Protein AF-A0A7Y6UC23-F1 (afdb_monomer_lite)

Secondary structure (DSSP, 8-state):
--HHHHHHHHHHHHTTTTPPB-TT-EETTTEE-HHHHHHHHHHHTTS----S--HHHHHHHSPP--GGG--TT-EEEEESSSS-SSEEEEEEEEETTEEE-

Radius of gyration: 12.75 Å; chains: 1; bounding box: 28×30×30 Å

Sequence (101 aa):
LNDEKFATLITEAEKYLGYPYVWGGSNPDTSFDCSGFVSYVLTNSGLVNTGRLGAQGLYNISTPVSKANAQPGDLIFFVGTYDTPGVSHVGIYVGDGVMIH

pLDDT: mean 95.27, std 5.58, range [57.56, 98.62]

Organism: Phocaeicola vulgatus (NCBI:txid821)

Foldseek 3Di:
DPPLLLVLLVVLLVVLPPPDADVVDQDPVRRDHQQSSNQNSCVVSVNDNPDRDDLVSVVVPDDDDDPVGDDFQDKDWDPDPDPDPDTDHIFTDHDPPDTRD

InterPro domains:
  IPR000064 Endopeptidase, NLPC/P60 domain [PF00877] (18-101)
  IPR000064 Endopeptidase, NLPC/P60 domain [PS51935] (3-101)
  IPR038765 Papain-like cysteine peptidase superfamily [SSF54001] (3-101)
  IPR051202 Peptidase C40 [PTHR47053] (5-101)

Structure (mmCIF, N/CA/C/O backbone):
data_AF-A0A7Y6UC23-F1
#
_entry.id   AF-A0A7Y6UC23-F1
#
loop_
_atom_site.group_PDB
_atom_site.id
_atom_site.type_symbol
_atom_site.label_atom_id
_atom_site.label_alt_id
_atom_site.label_comp_id
_atom_site.label_asym_id
_atom_site.label_entity_id
_atom_site.label_seq_id
_atom_site.pdbx_PDB_ins_code
_atom_site.Cartn_x
_atom_site.Cartn_y
_atom_site.Cartn_z
_atom_site.occupancy
_atom_site.B_iso_or_equiv
_atom_site.auth_seq_id
_atom_site.auth_comp_id
_atom_site.auth_asym_id
_atom_site.auth_atom_id
_atom_site.pdbx_PDB_model_num
ATOM 1 N N . LEU A 1 1 ? -12.549 5.378 10.459 1.00 57.56 1 LEU A N 1
ATOM 2 C CA . LEU A 1 1 ? -12.194 6.547 9.611 1.00 57.56 1 LEU A CA 1
ATOM 3 C C . LEU A 1 1 ? -13.478 7.309 9.287 1.00 57.56 1 LEU A C 1
ATOM 5 O O . LEU A 1 1 ? -14.485 6.645 9.106 1.00 57.56 1 LEU A O 1
ATOM 9 N N . ASN A 1 2 ? -13.497 8.650 9.255 1.00 66.25 2 ASN A N 1
ATOM 10 C CA . ASN A 1 2 ? -14.651 9.344 8.655 1.00 66.25 2 ASN A CA 1
ATOM 11 C C . ASN A 1 2 ? -14.703 8.984 7.165 1.00 66.25 2 ASN A C 1
ATOM 13 O O . ASN A 1 2 ? -13.637 8.897 6.547 1.00 66.25 2 ASN A O 1
ATOM 17 N N . ASP A 1 3 ? -15.906 8.825 6.610 1.00 78.06 3 ASP A N 1
ATOM 18 C CA . ASP A 1 3 ? -16.136 8.415 5.214 1.00 78.06 3 ASP A CA 1
ATOM 19 C C . ASP A 1 3 ? -15.306 9.228 4.209 1.00 78.06 3 ASP A C 1
ATOM 21 O O . ASP A 1 3 ? -14.794 8.683 3.238 1.00 78.06 3 ASP A O 1
ATOM 25 N N . GLU A 1 4 ? -15.073 10.512 4.486 1.00 88.31 4 GLU A N 1
ATOM 26 C CA . GLU A 1 4 ? -14.283 11.409 3.639 1.00 88.31 4 GLU A CA 1
ATOM 27 C C . GLU A 1 4 ? -12.811 10.988 3.494 1.00 88.31 4 GLU A C 1
ATOM 29 O O . GLU A 1 4 ? -12.271 11.015 2.393 1.00 88.31 4 GLU A O 1
ATOM 34 N N . LYS A 1 5 ? -12.156 10.543 4.578 1.00 91.19 5 LYS A N 1
ATOM 35 C CA . LYS A 1 5 ? -10.750 10.103 4.512 1.00 91.19 5 LYS A CA 1
ATOM 36 C C . LYS A 1 5 ? -10.614 8.822 3.701 1.00 91.19 5 LYS A C 1
ATOM 38 O O . LYS A 1 5 ? -9.680 8.671 2.925 1.00 91.19 5 LYS A O 1
ATOM 43 N N . PHE A 1 6 ? -11.542 7.889 3.892 1.00 93.00 6 PHE A N 1
ATOM 44 C CA . PHE A 1 6 ? -11.549 6.671 3.093 1.00 93.00 6 PHE A CA 1
ATOM 45 C C . PHE A 1 6 ? -11.856 6.985 1.622 1.00 93.00 6 PHE A C 1
ATOM 47 O O . PHE A 1 6 ? -11.187 6.450 0.743 1.00 93.00 6 PHE A O 1
ATOM 54 N N . ALA A 1 7 ? -12.779 7.913 1.352 1.00 94.19 7 ALA A N 1
ATOM 55 C CA . ALA A 1 7 ? -13.105 8.352 -0.000 1.00 94.19 7 ALA A CA 1
ATOM 56 C C . ALA A 1 7 ? -11.896 8.954 -0.737 1.00 94.19 7 ALA A C 1
ATOM 58 O O . ALA A 1 7 ? -11.665 8.611 -1.896 1.00 94.19 7 ALA A O 1
ATOM 59 N N . THR A 1 8 ? -11.089 9.807 -0.092 1.00 95.88 8 THR A N 1
ATOM 60 C CA . THR A 1 8 ? -9.878 10.351 -0.735 1.00 95.88 8 THR A CA 1
ATOM 61 C C . THR A 1 8 ? -8.817 9.278 -0.963 1.00 95.88 8 THR A C 1
ATOM 63 O O . THR A 1 8 ? -8.184 9.269 -2.018 1.00 95.88 8 THR A O 1
ATOM 66 N N . LEU A 1 9 ? -8.656 8.345 -0.019 1.00 96.81 9 LEU A N 1
ATOM 67 C CA . LEU A 1 9 ? -7.738 7.215 -0.154 1.00 96.81 9 LEU A CA 1
ATOM 68 C C . LEU A 1 9 ? -8.114 6.319 -1.339 1.00 96.81 9 LEU A C 1
ATOM 70 O O . LEU A 1 9 ? -7.262 6.034 -2.176 1.00 96.81 9 LEU A O 1
ATOM 74 N N . ILE A 1 10 ? -9.378 5.890 -1.423 1.00 96.69 10 ILE A N 1
ATOM 75 C CA . ILE A 1 10 ? -9.824 4.970 -2.474 1.00 96.69 10 ILE A CA 1
ATOM 76 C C . ILE A 1 10 ? -9.842 5.651 -3.845 1.00 96.69 10 ILE A C 1
ATOM 78 O O . ILE A 1 10 ? -9.368 5.064 -4.810 1.00 96.69 10 ILE A O 1
ATOM 82 N N . THR A 1 11 ? -10.257 6.922 -3.916 1.00 97.25 11 THR A N 1
ATOM 83 C CA . THR A 1 11 ? -10.218 7.710 -5.161 1.00 97.25 11 THR A CA 1
ATOM 84 C C . THR A 1 11 ? -8.796 7.824 -5.706 1.00 97.25 11 THR A C 1
ATOM 86 O O . THR A 1 11 ? -8.591 7.802 -6.918 1.00 97.25 11 THR A O 1
ATOM 89 N N . GLU A 1 12 ? -7.797 7.963 -4.831 1.00 97.88 12 GLU A N 1
ATOM 90 C CA . GLU A 1 12 ? -6.395 7.967 -5.248 1.00 97.88 12 GLU A CA 1
ATOM 91 C C . GLU A 1 12 ? -5.937 6.572 -5.689 1.00 97.88 12 GLU A C 1
ATOM 93 O O . GLU A 1 12 ? -5.312 6.434 -6.737 1.00 97.88 12 GLU A O 1
ATOM 98 N N . ALA A 1 13 ? -6.282 5.536 -4.922 1.00 97.88 13 ALA A N 1
ATOM 99 C CA . ALA A 1 13 ? -5.901 4.152 -5.190 1.00 97.88 13 ALA A C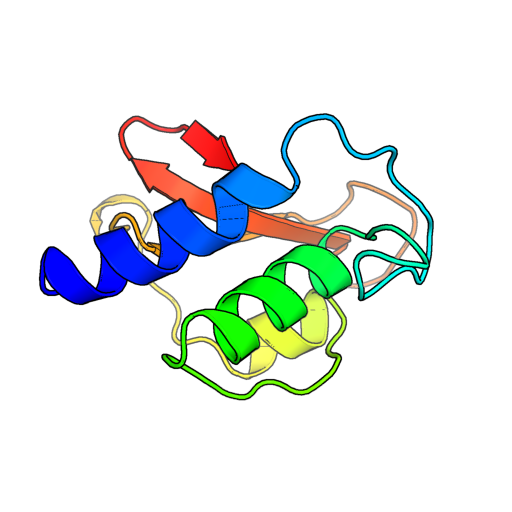A 1
ATOM 100 C C . ALA A 1 13 ? -6.428 3.639 -6.543 1.00 97.88 13 ALA A C 1
ATOM 102 O O . ALA A 1 13 ? -5.699 2.996 -7.300 1.00 97.88 13 ALA A O 1
ATOM 103 N N . GLU A 1 14 ? -7.682 3.955 -6.871 1.00 97.94 14 GLU A N 1
ATOM 104 C CA . GLU A 1 14 ? -8.367 3.474 -8.074 1.00 97.94 14 GLU A CA 1
ATOM 105 C C . GLU A 1 14 ? -7.754 3.994 -9.381 1.00 97.94 14 GLU A C 1
ATOM 107 O O . GLU A 1 14 ? -7.875 3.334 -10.415 1.00 97.94 14 GLU A O 1
ATOM 112 N N . LYS A 1 15 ? -7.023 5.119 -9.350 1.00 98.38 15 LYS A N 1
ATOM 113 C CA . LYS A 1 15 ? -6.327 5.678 -10.528 1.00 98.38 15 LYS A CA 1
ATOM 114 C C . LYS A 1 15 ? -5.306 4.721 -11.137 1.00 98.38 15 LYS A C 1
ATOM 116 O O . LYS A 1 15 ? -4.964 4.864 -12.308 1.00 98.38 15 LYS A O 1
ATOM 121 N N . TYR A 1 16 ? -4.807 3.779 -10.341 1.00 98.12 16 TYR A N 1
ATOM 122 C CA . TYR A 1 16 ? -3.726 2.872 -10.722 1.00 98.12 16 TYR A CA 1
ATOM 123 C C . TYR A 1 16 ? -4.211 1.438 -10.938 1.00 98.12 16 TYR A C 1
ATOM 125 O O . TYR A 1 16 ? -3.402 0.539 -11.169 1.00 98.12 16 TYR A O 1
ATOM 133 N N . LEU A 1 17 ? -5.526 1.199 -10.900 1.00 97.69 17 LEU A N 1
ATOM 134 C CA . LEU A 1 17 ? -6.077 -0.111 -11.227 1.00 97.69 17 LEU A CA 1
ATOM 135 C C . LEU A 1 17 ? -5.691 -0.522 -12.652 1.00 97.69 17 LEU A C 1
ATOM 137 O O . LEU A 1 17 ? -5.842 0.234 -13.611 1.00 97.69 17 LEU A O 1
ATOM 141 N N . GLY A 1 18 ? -5.191 -1.750 -12.781 1.00 97.25 18 GLY A N 1
ATOM 142 C CA . GLY A 1 18 ? -4.717 -2.307 -14.048 1.00 97.25 18 GLY A CA 1
ATOM 143 C C . GLY A 1 18 ?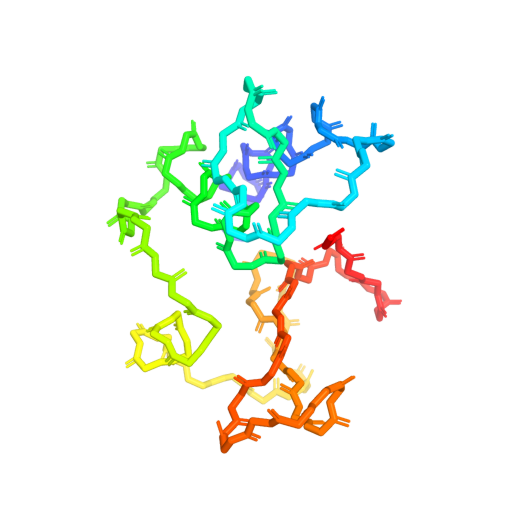 -3.263 -1.975 -14.394 1.00 97.25 18 GLY A C 1
ATOM 144 O O . GLY A 1 18 ? -2.764 -2.485 -15.398 1.00 97.25 18 GLY A O 1
ATOM 145 N N . TYR A 1 19 ? -2.558 -1.180 -13.582 1.00 98.06 19 TYR A N 1
ATOM 146 C CA . TYR A 1 19 ? -1.121 -0.980 -13.761 1.00 98.06 19 TYR A CA 1
ATOM 147 C C . TYR A 1 19 ? -0.361 -2.298 -13.520 1.00 98.06 19 TYR A C 1
ATOM 149 O O . TYR A 1 19 ? -0.704 -3.053 -12.607 1.00 98.06 19 TYR A O 1
ATOM 157 N N . PRO A 1 20 ? 0.674 -2.609 -14.322 1.00 97.88 20 PRO A N 1
ATOM 158 C CA . PRO A 1 20 ? 1.444 -3.833 -14.146 1.00 97.88 20 PRO A CA 1
ATOM 159 C C . PRO A 1 20 ? 2.311 -3.751 -12.891 1.00 97.88 20 PRO A C 1
ATOM 161 O O . PRO A 1 20 ? 2.930 -2.723 -12.624 1.00 97.88 20 PRO A O 1
ATOM 164 N N . TYR A 1 21 ? 2.436 -4.854 -12.158 1.00 97.69 21 TYR A N 1
ATOM 165 C CA . TYR A 1 21 ? 3.362 -4.923 -11.031 1.00 97.69 21 TYR A CA 1
ATOM 166 C C . TYR A 1 21 ? 4.814 -4.760 -11.507 1.00 97.69 21 TYR A C 1
ATOM 168 O O . TYR A 1 21 ? 5.272 -5.496 -12.385 1.00 97.69 21 TYR A O 1
ATOM 176 N N . VAL A 1 22 ? 5.558 -3.838 -10.892 1.00 98.31 22 VAL A N 1
ATOM 177 C CA . VAL A 1 22 ? 6.987 -3.620 -11.151 1.00 98.31 22 VAL A CA 1
ATOM 178 C C . VAL A 1 22 ? 7.732 -3.607 -9.827 1.00 98.31 22 VAL A C 1
ATOM 180 O O . VAL A 1 22 ? 7.517 -2.745 -8.982 1.00 98.31 22 VAL A O 1
ATOM 183 N N . TRP A 1 23 ? 8.648 -4.559 -9.651 1.00 97.00 23 TRP A N 1
ATOM 184 C CA . TRP A 1 23 ? 9.451 -4.660 -8.435 1.00 97.00 23 TRP A CA 1
ATOM 185 C C . TRP A 1 23 ? 10.266 -3.383 -8.188 1.00 97.00 23 TRP A C 1
ATOM 187 O O . TRP A 1 23 ? 11.049 -2.970 -9.042 1.00 97.00 23 TRP A O 1
ATOM 197 N N . GLY A 1 24 ? 10.106 -2.773 -7.010 1.00 95.88 24 GLY A N 1
ATOM 198 C CA . GLY A 1 24 ? 10.745 -1.503 -6.662 1.00 95.88 24 GLY A CA 1
ATOM 199 C C . GLY A 1 24 ? 10.067 -0.261 -7.250 1.00 95.88 24 GLY A C 1
ATOM 200 O O . GLY A 1 24 ? 10.500 0.846 -6.934 1.00 95.88 24 GLY A O 1
ATOM 201 N N . GLY A 1 25 ? 9.022 -0.422 -8.070 1.00 97.81 25 GLY A N 1
ATOM 202 C CA . GLY A 1 25 ? 8.209 0.680 -8.575 1.00 97.81 25 GLY A CA 1
ATOM 203 C C . GLY A 1 25 ? 7.458 1.369 -7.437 1.00 97.81 25 GLY A C 1
ATOM 204 O O . GLY A 1 25 ? 6.971 0.719 -6.508 1.00 97.81 25 GLY A O 1
ATOM 205 N N . SER A 1 26 ? 7.369 2.694 -7.476 1.00 97.38 26 SER A N 1
ATOM 206 C CA . SER A 1 26 ? 6.751 3.463 -6.388 1.00 97.38 26 SER A CA 1
ATOM 207 C C . SER A 1 26 ? 6.083 4.760 -6.844 1.00 97.38 26 SER A C 1
ATOM 209 O O . SER A 1 26 ? 5.903 5.670 -6.036 1.00 97.38 26 SER A O 1
ATOM 211 N N . ASN A 1 27 ? 5.796 4.894 -8.138 1.00 97.38 27 ASN A N 1
ATOM 212 C CA . ASN A 1 27 ? 5.115 6.046 -8.731 1.00 97.38 27 ASN A CA 1
ATOM 213 C C . ASN A 1 27 ? 4.578 5.679 -10.132 1.00 97.38 27 ASN A C 1
ATOM 215 O O . ASN A 1 27 ? 5.069 4.714 -10.721 1.00 97.38 27 ASN A O 1
ATOM 219 N N . PRO A 1 28 ? 3.640 6.459 -10.704 1.00 97.81 28 PRO A N 1
ATOM 220 C CA . PRO A 1 28 ? 2.999 6.135 -11.978 1.00 97.81 28 PRO A CA 1
ATOM 221 C C . PRO A 1 28 ? 3.958 5.938 -13.159 1.00 97.81 28 PRO A C 1
ATOM 223 O O . PRO A 1 28 ? 3.663 5.121 -14.026 1.00 97.81 28 PRO A O 1
ATOM 226 N N . ASP A 1 29 ? 5.105 6.625 -13.184 1.00 97.94 29 ASP A N 1
ATOM 227 C CA . ASP A 1 29 ? 6.083 6.510 -14.277 1.00 97.94 29 ASP A CA 1
ATOM 228 C C . ASP A 1 29 ? 6.853 5.181 -14.223 1.00 97.94 29 ASP A C 1
ATOM 230 O O . ASP A 1 29 ? 7.249 4.631 -15.249 1.00 97.94 29 ASP A O 1
ATOM 234 N N . THR A 1 30 ? 7.056 4.646 -13.017 1.00 97.94 30 THR A N 1
ATOM 235 C CA . THR A 1 30 ? 7.738 3.360 -12.777 1.00 97.94 30 THR A CA 1
ATOM 236 C C . THR A 1 30 ? 6.781 2.188 -12.573 1.00 97.94 30 THR A C 1
ATOM 238 O O . THR A 1 30 ? 7.226 1.054 -12.403 1.00 97.94 30 THR A O 1
ATOM 241 N N . SER A 1 31 ? 5.474 2.457 -12.563 1.00 98.19 31 SER A N 1
ATOM 242 C CA . SER A 1 31 ? 4.467 1.597 -11.945 1.00 98.19 31 SER A CA 1
ATOM 243 C C . SER A 1 31 ? 4.787 1.297 -10.469 1.00 98.19 31 SER A C 1
ATOM 245 O O . SER A 1 31 ? 5.506 2.053 -9.806 1.00 98.19 31 SER A O 1
ATOM 247 N N . PHE A 1 32 ? 4.227 0.222 -9.919 1.00 98.62 32 PHE A N 1
ATOM 248 C CA . PHE A 1 32 ? 4.243 -0.028 -8.484 1.00 98.62 32 PHE A CA 1
ATOM 249 C C . PHE A 1 32 ? 4.627 -1.464 -8.114 1.00 98.62 32 PHE A C 1
ATOM 251 O O . PHE A 1 32 ? 4.194 -2.423 -8.755 1.00 98.62 32 PHE A O 1
ATOM 258 N N . ASP A 1 33 ? 5.392 -1.599 -7.029 1.00 98.25 33 ASP A N 1
ATOM 259 C CA . ASP A 1 33 ? 5.333 -2.771 -6.156 1.00 98.25 33 ASP A CA 1
ATOM 260 C C . ASP A 1 33 ? 4.248 -2.574 -5.083 1.00 98.25 33 ASP A C 1
ATOM 262 O O . ASP A 1 33 ? 3.705 -1.479 -4.933 1.00 98.25 33 ASP A O 1
ATOM 266 N N . CYS A 1 34 ? 3.934 -3.616 -4.310 1.00 97.56 34 CYS A N 1
ATOM 267 C CA . CYS A 1 34 ? 2.841 -3.569 -3.331 1.00 97.56 34 CYS A CA 1
ATOM 268 C C . CYS A 1 34 ? 3.000 -2.431 -2.313 1.00 97.56 34 CYS A C 1
ATOM 270 O O . CYS A 1 34 ? 2.095 -1.636 -2.071 1.00 97.56 34 CYS A O 1
ATOM 272 N N . SER A 1 35 ? 4.191 -2.308 -1.740 1.00 98.00 35 SER A N 1
ATOM 273 C CA . SER A 1 35 ? 4.499 -1.286 -0.746 1.00 98.00 35 SER A CA 1
ATOM 274 C C . SER A 1 35 ? 4.674 0.107 -1.354 1.00 98.00 35 SER A C 1
ATOM 276 O O . SER A 1 35 ? 4.312 1.095 -0.722 1.00 98.00 35 SER A O 1
ATOM 278 N N . GLY A 1 36 ? 5.173 0.194 -2.588 1.00 98.25 36 GLY A N 1
ATOM 279 C CA . GLY A 1 36 ? 5.287 1.422 -3.362 1.00 98.25 36 GLY A CA 1
ATOM 280 C C . GLY A 1 36 ? 3.919 1.996 -3.707 1.00 98.25 36 GLY A C 1
ATOM 281 O O . GLY A 1 36 ? 3.716 3.193 -3.527 1.00 98.25 36 GLY A O 1
ATOM 282 N N . PHE A 1 37 ? 2.972 1.146 -4.114 1.00 98.56 37 PHE A N 1
ATOM 283 C CA . PHE A 1 37 ? 1.572 1.515 -4.324 1.00 98.56 37 PHE A CA 1
ATOM 284 C C . PHE A 1 37 ? 0.961 2.098 -3.048 1.00 98.56 37 PHE A C 1
ATOM 286 O O . PHE A 1 37 ? 0.524 3.247 -3.043 1.00 98.56 37 PHE A O 1
ATOM 293 N N . VAL A 1 38 ? 1.005 1.352 -1.939 1.00 98.31 38 VAL A N 1
ATOM 294 C CA . VAL A 1 38 ? 0.406 1.788 -0.667 1.00 98.31 38 VAL A CA 1
ATOM 295 C C . VAL A 1 38 ? 1.032 3.091 -0.163 1.00 98.31 38 VAL A C 1
ATOM 297 O O . VAL A 1 38 ? 0.309 4.021 0.191 1.00 98.31 38 VAL A O 1
ATOM 300 N N . SER A 1 39 ? 2.364 3.201 -0.172 1.00 97.88 39 SER A N 1
ATOM 301 C CA . SER A 1 39 ? 3.068 4.427 0.222 1.00 97.88 39 SER A CA 1
ATOM 302 C C . SER A 1 39 ? 2.687 5.633 -0.642 1.00 97.88 39 SER A C 1
ATOM 304 O O . SER A 1 39 ? 2.470 6.731 -0.118 1.00 97.88 39 SER A O 1
ATOM 306 N N . TYR A 1 40 ? 2.596 5.439 -1.960 1.00 98.19 40 TYR A N 1
ATOM 307 C CA . TYR A 1 40 ? 2.238 6.497 -2.897 1.00 98.19 40 TYR A CA 1
ATOM 308 C C . TYR A 1 40 ? 0.794 6.963 -2.684 1.00 98.19 40 TYR A C 1
ATOM 310 O O . TYR A 1 40 ? 0.548 8.162 -2.573 1.00 98.19 40 TYR A O 1
ATOM 318 N N . VAL A 1 41 ? -0.149 6.029 -2.548 1.00 98.19 41 VAL A N 1
ATOM 319 C CA . VAL A 1 41 ? -1.573 6.316 -2.321 1.00 98.19 41 VAL A CA 1
ATOM 320 C C . VAL A 1 41 ? -1.802 7.023 -0.981 1.00 98.19 41 VAL A C 1
ATOM 322 O O . VAL A 1 41 ? -2.512 8.027 -0.924 1.00 98.19 41 VAL A O 1
ATOM 325 N N . LEU A 1 42 ? -1.166 6.571 0.105 1.00 96.94 42 LEU A N 1
ATOM 326 C CA . LEU A 1 42 ? -1.262 7.236 1.415 1.00 96.94 42 LEU A CA 1
ATOM 327 C C . LEU A 1 42 ? -0.744 8.679 1.367 1.00 96.94 42 LEU A C 1
ATOM 329 O O . LEU A 1 42 ? -1.365 9.583 1.934 1.00 96.94 42 LEU A O 1
ATOM 333 N N . THR A 1 43 ? 0.364 8.893 0.655 1.00 96.62 43 THR A N 1
ATOM 334 C CA . THR A 1 43 ? 0.993 10.211 0.535 1.00 96.62 43 THR A CA 1
ATOM 335 C C . THR A 1 43 ? 0.158 11.149 -0.339 1.00 96.62 43 THR A C 1
ATOM 337 O O . THR A 1 43 ? -0.108 12.278 0.069 1.00 96.62 43 THR A O 1
ATOM 340 N N . ASN A 1 44 ? -0.307 10.692 -1.505 1.00 97.12 44 ASN A N 1
ATOM 341 C CA . ASN A 1 44 ? -1.022 11.539 -2.468 1.00 97.12 44 ASN A CA 1
ATOM 342 C C . ASN A 1 44 ? -2.518 11.703 -2.177 1.00 97.12 44 ASN A C 1
ATOM 344 O O . ASN A 1 44 ? -3.109 12.690 -2.604 1.00 97.12 44 ASN A O 1
ATOM 348 N N . SER A 1 45 ? -3.114 10.831 -1.359 1.00 96.38 45 SER A N 1
ATOM 349 C CA . SER A 1 45 ? -4.432 11.091 -0.754 1.00 96.38 45 SER A CA 1
ATOM 350 C C . SER A 1 45 ? -4.397 12.201 0.308 1.00 96.38 45 SER A C 1
ATOM 352 O O . SER A 1 45 ? -5.449 12.638 0.778 1.00 96.38 45 SER A O 1
ATOM 354 N N . GLY A 1 46 ? -3.201 12.657 0.710 1.00 94.50 46 GLY A N 1
ATOM 355 C CA . GLY A 1 46 ? -3.003 13.713 1.706 1.00 94.50 46 GLY A CA 1
ATOM 356 C C . GLY A 1 46 ? -3.223 13.267 3.154 1.00 94.50 46 GLY A C 1
ATOM 357 O O . GLY A 1 46 ? -3.240 14.109 4.051 1.00 94.50 46 GLY A O 1
ATOM 358 N N . LEU A 1 47 ? -3.394 11.964 3.406 1.00 91.50 47 LEU A N 1
ATOM 359 C CA . LEU A 1 47 ? -3.677 11.440 4.743 1.00 91.50 47 LEU A CA 1
ATOM 360 C C . LEU A 1 47 ? -2.419 11.283 5.591 1.00 91.50 47 LEU A C 1
ATOM 362 O O . LEU A 1 47 ? -2.404 11.695 6.752 1.00 91.50 47 LEU A O 1
ATOM 366 N N . VAL A 1 48 ? -1.384 10.653 5.030 1.00 91.62 48 VAL A N 1
ATOM 367 C CA . VAL A 1 48 ? -0.137 10.339 5.735 1.00 91.62 48 VAL A CA 1
ATOM 368 C C . VAL A 1 48 ? 1.015 10.351 4.740 1.00 91.62 48 VAL A C 1
ATOM 370 O O . VAL A 1 48 ? 1.025 9.578 3.790 1.00 91.62 48 VAL A O 1
ATOM 373 N N . ASN A 1 49 ? 2.034 11.172 4.989 1.00 94.50 49 ASN A N 1
ATOM 374 C CA . ASN A 1 49 ? 3.272 11.100 4.221 1.00 94.50 49 ASN A CA 1
ATOM 375 C C . ASN A 1 49 ? 4.167 9.990 4.783 1.00 94.50 49 ASN A C 1
ATOM 377 O O . ASN A 1 49 ? 4.77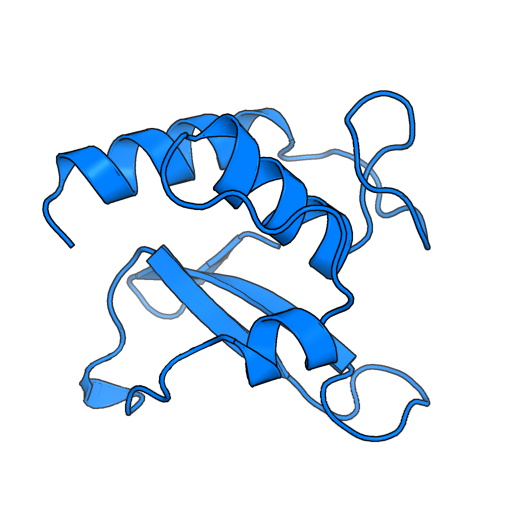9 10.156 5.839 1.00 94.50 49 ASN A O 1
ATOM 381 N N . THR A 1 50 ? 4.248 8.866 4.074 1.00 92.88 50 THR A N 1
ATOM 382 C CA . THR A 1 50 ? 5.118 7.746 4.461 1.00 92.88 50 THR A CA 1
ATOM 383 C C . THR A 1 50 ? 6.505 7.819 3.824 1.00 92.88 50 THR A C 1
ATOM 385 O O . THR A 1 50 ? 7.382 7.040 4.188 1.00 92.88 50 THR A O 1
ATOM 388 N N . GLY A 1 51 ? 6.708 8.687 2.824 1.00 93.44 51 GLY A N 1
ATOM 389 C CA . GLY A 1 51 ? 7.773 8.502 1.838 1.00 93.44 51 GLY A CA 1
ATOM 390 C C . GLY A 1 51 ? 7.640 7.141 1.144 1.00 93.44 51 GLY A C 1
ATOM 391 O O . GLY A 1 51 ? 6.541 6.594 1.060 1.00 93.44 51 GLY A O 1
ATOM 392 N N . ARG A 1 52 ? 8.755 6.557 0.692 1.00 95.31 52 ARG A N 1
ATOM 393 C CA . ARG A 1 52 ? 8.798 5.156 0.244 1.00 95.31 52 ARG A CA 1
ATOM 394 C C . ARG A 1 52 ? 9.192 4.271 1.422 1.00 95.31 52 ARG A C 1
ATOM 396 O O . ARG A 1 52 ? 10.344 4.304 1.852 1.00 95.31 52 ARG A O 1
ATOM 403 N N . LEU A 1 53 ? 8.288 3.391 1.849 1.00 96.25 53 LEU A N 1
ATOM 404 C CA . LEU A 1 53 ? 8.599 2.291 2.767 1.00 96.25 53 LEU A CA 1
ATOM 405 C C . LEU A 1 53 ? 8.364 0.936 2.101 1.00 96.25 53 LEU A C 1
ATOM 407 O O . LEU A 1 53 ? 7.544 0.826 1.197 1.00 96.25 53 LEU A O 1
ATOM 411 N N . GLY A 1 54 ? 9.099 -0.091 2.531 1.00 96.94 54 GLY A N 1
ATOM 412 C CA . GLY A 1 54 ? 8.767 -1.484 2.215 1.00 96.94 54 GLY A CA 1
ATOM 413 C C . GLY A 1 54 ? 7.589 -1.983 3.060 1.00 96.94 54 GLY A C 1
ATOM 414 O O . GLY A 1 54 ? 7.200 -1.325 4.027 1.00 96.94 54 GLY A O 1
ATOM 415 N N . ALA A 1 55 ? 7.058 -3.171 2.756 1.00 97.62 55 ALA A N 1
ATOM 416 C CA . ALA A 1 55 ? 5.901 -3.728 3.469 1.00 97.62 55 ALA A CA 1
ATOM 417 C C . ALA A 1 55 ? 6.143 -3.853 4.991 1.00 97.62 55 ALA A C 1
ATOM 419 O O . ALA A 1 55 ? 5.312 -3.425 5.790 1.00 97.62 55 ALA A O 1
ATOM 420 N N . GLN A 1 56 ? 7.329 -4.319 5.402 1.00 97.75 56 GLN A N 1
ATOM 421 C CA . GLN A 1 56 ? 7.733 -4.344 6.815 1.00 97.75 56 GLN A CA 1
ATOM 422 C C . GLN A 1 56 ? 7.846 -2.940 7.433 1.00 97.75 56 GLN A C 1
ATOM 424 O O . GLN A 1 56 ? 7.535 -2.753 8.605 1.00 97.75 56 GLN A O 1
ATOM 429 N N . GLY A 1 57 ? 8.280 -1.941 6.660 1.00 97.31 57 GLY A N 1
ATOM 430 C CA . GLY A 1 57 ? 8.373 -0.557 7.127 1.00 97.31 57 GLY A CA 1
ATOM 431 C C . GLY A 1 57 ? 6.996 0.038 7.420 1.00 97.31 57 GLY A C 1
ATOM 432 O O . GLY A 1 57 ? 6.801 0.618 8.483 1.00 97.31 57 GLY A O 1
ATOM 433 N N . LEU A 1 58 ? 6.032 -0.181 6.519 1.00 97.75 58 LEU A N 1
ATOM 434 C CA . LEU A 1 58 ? 4.629 0.201 6.716 1.00 97.75 58 LEU A CA 1
ATOM 435 C C . LEU A 1 58 ? 4.021 -0.503 7.933 1.00 97.75 58 LEU A C 1
ATOM 437 O O . LEU A 1 58 ? 3.354 0.137 8.743 1.00 97.75 58 LEU A O 1
ATOM 441 N N . TYR A 1 59 ? 4.304 -1.796 8.108 1.00 97.44 59 TYR A N 1
ATOM 442 C CA . TYR A 1 59 ? 3.877 -2.544 9.289 1.00 97.44 59 TYR A CA 1
ATOM 443 C C . TYR A 1 59 ? 4.416 -1.925 10.586 1.00 97.44 59 TYR A C 1
ATOM 445 O O . TYR A 1 59 ? 3.661 -1.719 11.530 1.00 97.44 59 TYR A O 1
ATOM 453 N N . ASN A 1 60 ? 5.702 -1.564 10.622 1.00 96.81 60 ASN A N 1
ATOM 454 C CA . ASN A 1 60 ? 6.351 -1.033 11.824 1.00 96.81 60 ASN A CA 1
ATOM 455 C C . ASN A 1 60 ? 5.809 0.334 12.274 1.00 96.81 60 ASN A C 1
ATOM 457 O O . ASN A 1 60 ? 5.929 0.669 13.450 1.00 96.81 60 ASN A O 1
ATOM 461 N N . ILE A 1 61 ? 5.246 1.127 11.357 1.00 95.38 61 ILE A N 1
ATOM 462 C CA . ILE A 1 61 ? 4.627 2.425 11.677 1.00 95.38 61 ILE A CA 1
ATOM 463 C C . ILE A 1 61 ? 3.112 2.329 11.895 1.00 95.38 61 ILE A C 1
ATOM 465 O O . ILE A 1 61 ? 2.475 3.322 12.245 1.00 95.38 61 ILE A O 1
ATOM 469 N N . SER A 1 62 ? 2.525 1.154 11.662 1.00 95.38 62 SER A N 1
ATOM 470 C CA . SER A 1 62 ? 1.090 0.923 11.799 1.00 95.38 62 SER A CA 1
ATOM 471 C C . SER A 1 62 ? 0.725 0.550 13.234 1.00 95.38 62 SER A C 1
ATOM 473 O O . SER A 1 62 ? 1.507 -0.052 13.967 1.00 95.38 62 SER A O 1
ATOM 475 N N . THR A 1 63 ? -0.503 0.876 13.635 1.00 95.19 63 THR A N 1
ATOM 476 C CA . THR A 1 63 ? -1.077 0.383 14.894 1.00 95.19 63 THR A CA 1
ATOM 477 C C . THR A 1 63 ? -1.850 -0.906 14.614 1.00 95.19 63 THR A C 1
ATOM 479 O O . THR A 1 63 ? -2.753 -0.875 13.778 1.00 95.19 63 THR A O 1
ATOM 482 N N . PRO A 1 64 ? -1.535 -2.034 15.276 1.00 95.06 64 PRO A N 1
ATOM 483 C CA . PRO A 1 64 ? -2.252 -3.284 15.056 1.00 95.06 64 PRO A CA 1
ATOM 484 C C . PRO A 1 64 ? -3.741 -3.171 15.395 1.00 95.06 64 PRO A C 1
ATOM 486 O O . PRO A 1 64 ? -4.112 -2.721 16.480 1.00 95.06 64 PRO A O 1
ATOM 489 N N . VAL A 1 65 ? -4.585 -3.652 14.485 1.00 94.62 65 VAL A N 1
ATOM 490 C CA . VAL A 1 65 ? -6.037 -3.759 14.664 1.00 94.62 65 VAL A CA 1
ATOM 491 C C . VAL A 1 65 ? -6.432 -5.231 14.562 1.00 94.62 65 VAL A C 1
ATOM 493 O O . VAL A 1 65 ? -5.856 -5.999 13.790 1.00 94.62 65 VAL A O 1
ATOM 496 N N . SER A 1 66 ? -7.395 -5.663 15.378 1.00 93.69 66 SER A N 1
ATOM 497 C CA . SER A 1 66 ? -7.922 -7.026 15.287 1.00 93.69 66 SER A CA 1
ATOM 498 C C . SER A 1 66 ? -8.738 -7.190 14.002 1.00 93.69 66 SER A C 1
ATOM 500 O O . SER A 1 66 ? -9.380 -6.250 13.542 1.00 93.69 66 SER A O 1
ATOM 502 N N . LYS A 1 67 ? -8.804 -8.407 13.451 1.00 88.69 67 LYS A N 1
ATOM 503 C CA . LYS A 1 67 ? -9.603 -8.673 12.240 1.00 88.69 67 LYS A CA 1
ATOM 504 C C . LYS A 1 67 ? -11.076 -8.266 12.392 1.00 88.69 67 LYS A C 1
ATOM 506 O O . LYS A 1 67 ? -11.678 -7.799 11.435 1.00 88.69 67 LYS A O 1
ATOM 511 N N . ALA A 1 68 ? -11.644 -8.430 13.587 1.00 92.06 68 ALA A N 1
ATOM 512 C CA . ALA A 1 68 ? -13.027 -8.052 13.881 1.00 92.06 68 ALA A CA 1
ATOM 513 C C . ALA A 1 68 ? -13.253 -6.529 13.892 1.00 92.06 68 ALA A C 1
ATOM 515 O O . ALA A 1 68 ? -14.381 -6.086 13.715 1.00 92.06 68 ALA A O 1
ATOM 516 N N . ASN A 1 69 ? -12.189 -5.749 14.094 1.00 93.44 69 ASN A N 1
ATOM 517 C CA . ASN A 1 69 ? -12.235 -4.292 14.157 1.00 93.44 69 ASN A CA 1
ATOM 518 C C . ASN A 1 69 ? -11.653 -3.624 12.904 1.00 93.44 69 ASN A C 1
ATOM 520 O O . ASN A 1 69 ? -11.583 -2.399 12.878 1.00 93.44 69 ASN A O 1
ATOM 524 N N . ALA A 1 70 ? -11.217 -4.400 11.907 1.00 93.25 70 ALA A N 1
ATOM 525 C CA . ALA A 1 70 ? -10.642 -3.864 10.681 1.00 93.25 70 ALA A CA 1
ATOM 526 C C . ALA A 1 70 ? -11.679 -3.020 9.927 1.00 93.25 70 ALA A C 1
ATOM 528 O O . ALA A 1 70 ? -12.810 -3.458 9.701 1.00 93.25 70 ALA A O 1
ATOM 529 N N . GLN A 1 71 ? -11.284 -1.816 9.526 1.00 94.75 71 GLN A N 1
ATOM 530 C CA . GLN A 1 71 ? -12.116 -0.852 8.813 1.00 94.75 71 GLN A CA 1
ATOM 531 C C . GLN A 1 71 ? -11.538 -0.552 7.428 1.00 94.75 71 GLN A C 1
ATOM 533 O O . GLN A 1 71 ? -10.318 -0.598 7.254 1.00 94.75 71 GLN A O 1
ATOM 538 N N . PRO A 1 72 ? -12.378 -0.209 6.434 1.00 94.88 72 PRO A N 1
ATOM 539 C CA . PRO A 1 72 ? -11.888 0.283 5.153 1.00 94.88 72 PRO A CA 1
ATOM 540 C C . PRO A 1 72 ? -10.880 1.427 5.342 1.00 94.88 72 PRO A C 1
ATOM 542 O O . PRO A 1 72 ? -11.138 2.374 6.085 1.00 94.88 72 PRO A O 1
ATOM 545 N N . GLY A 1 73 ? -9.725 1.309 4.688 1.00 94.50 73 GLY A N 1
ATOM 546 C CA . GLY A 1 73 ? -8.560 2.181 4.832 1.00 94.50 73 GLY A CA 1
ATOM 547 C C . GLY A 1 73 ? -7.453 1.640 5.743 1.00 94.50 73 GLY A C 1
ATOM 548 O O . GLY A 1 73 ? -6.333 2.145 5.675 1.00 94.50 73 GLY A O 1
ATOM 549 N N . ASP A 1 74 ? -7.716 0.602 6.542 1.00 96.12 74 ASP A N 1
ATOM 550 C CA . ASP A 1 74 ? -6.660 -0.115 7.264 1.00 96.12 74 ASP A CA 1
ATOM 551 C C . ASP A 1 74 ? -5.747 -0.874 6.288 1.00 96.12 74 ASP A C 1
ATOM 553 O O . ASP A 1 74 ? -6.162 -1.288 5.204 1.00 96.12 74 ASP A O 1
ATOM 557 N N . LEU A 1 75 ? -4.491 -1.096 6.681 1.00 97.19 75 LEU A N 1
ATOM 558 C CA . LEU A 1 75 ? -3.547 -1.891 5.896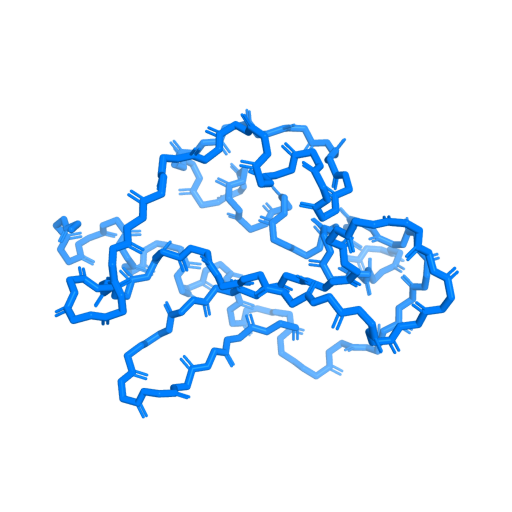 1.00 97.19 75 LEU A CA 1
ATOM 559 C C . LEU A 1 75 ? -3.626 -3.370 6.282 1.00 97.19 75 LEU A C 1
ATOM 561 O O . LEU A 1 75 ? -3.613 -3.721 7.463 1.00 97.19 75 LEU A O 1
ATOM 565 N N . ILE A 1 76 ? -3.650 -4.243 5.278 1.00 96.88 76 ILE A N 1
ATOM 566 C CA . ILE A 1 76 ? -3.569 -5.695 5.455 1.00 96.88 76 ILE A CA 1
ATOM 567 C C . ILE A 1 76 ? -2.172 -6.143 5.064 1.00 96.88 76 ILE A C 1
ATOM 569 O O . ILE A 1 76 ? -1.690 -5.821 3.981 1.00 96.88 76 ILE A O 1
ATOM 573 N N . PHE A 1 77 ? -1.545 -6.922 5.938 1.00 97.44 77 PHE A N 1
ATOM 574 C CA . PHE A 1 77 ? -0.186 -7.414 5.769 1.00 97.44 77 PHE A CA 1
ATOM 575 C C . PHE A 1 77 ? -0.170 -8.937 5.651 1.00 97.44 77 PHE A C 1
ATOM 577 O O . PHE A 1 77 ? -0.900 -9.629 6.362 1.00 97.44 77 PHE A O 1
ATOM 584 N N . PHE A 1 78 ? 0.701 -9.457 4.788 1.00 97.31 78 PHE A N 1
ATOM 585 C CA . PHE A 1 78 ? 0.918 -10.893 4.609 1.00 97.31 78 PHE A CA 1
ATOM 586 C C . PHE A 1 78 ? 2.393 -11.247 4.790 1.00 97.31 78 PHE A C 1
ATOM 588 O O . PHE A 1 78 ? 3.279 -10.406 4.634 1.00 97.31 78 PHE A O 1
ATOM 595 N N . VAL A 1 79 ? 2.642 -12.516 5.098 1.00 97.81 79 VAL A N 1
ATOM 596 C CA . VAL A 1 79 ? 3.973 -13.114 5.247 1.00 97.81 79 VAL A CA 1
ATOM 597 C C . VAL A 1 79 ? 4.081 -14.336 4.334 1.00 97.81 79 VAL A C 1
ATOM 599 O O . VAL A 1 79 ? 3.068 -14.971 4.038 1.00 97.81 79 VAL A O 1
ATOM 602 N N . GLY A 1 80 ? 5.295 -14.680 3.899 1.00 97.38 80 GLY A N 1
ATOM 603 C CA . GLY A 1 80 ? 5.551 -15.883 3.096 1.00 97.38 80 GLY A CA 1
ATOM 604 C C . GLY A 1 80 ? 4.995 -15.852 1.665 1.00 97.38 80 GLY A C 1
ATOM 605 O O . GLY A 1 80 ? 4.832 -16.906 1.057 1.00 97.38 80 GLY A O 1
ATOM 606 N N . THR A 1 81 ? 4.694 -14.671 1.117 1.00 96.94 81 THR A N 1
ATOM 607 C CA . THR A 1 81 ? 4.272 -14.506 -0.292 1.00 96.94 81 THR A CA 1
ATOM 608 C C . THR A 1 81 ? 5.447 -14.561 -1.275 1.00 96.94 81 THR A C 1
ATOM 610 O O . THR A 1 81 ? 5.246 -14.848 -2.451 1.00 96.94 81 THR A O 1
ATOM 613 N N . TYR A 1 82 ? 6.668 -14.315 -0.795 1.00 94.31 82 TYR A N 1
ATOM 614 C CA . TYR A 1 82 ? 7.939 -14.580 -1.473 1.00 94.31 82 TYR A CA 1
ATOM 615 C C . TYR A 1 82 ? 9.049 -14.777 -0.429 1.00 94.31 82 TYR A C 1
ATOM 617 O O . TYR A 1 82 ? 8.814 -14.591 0.768 1.00 94.31 82 TYR A O 1
ATOM 625 N N . ASP A 1 83 ? 10.248 -15.167 -0.872 1.00 96.06 83 ASP A N 1
ATOM 626 C CA . ASP A 1 83 ? 11.393 -15.435 0.006 1.00 96.06 83 ASP A CA 1
ATOM 627 C C . ASP A 1 83 ? 11.953 -14.141 0.625 1.00 96.06 83 ASP A C 1
ATOM 629 O O . ASP A 1 83 ? 12.779 -13.439 0.039 1.00 96.06 83 ASP A O 1
ATOM 633 N N . THR A 1 84 ? 11.435 -13.786 1.801 1.00 93.75 84 THR A N 1
ATOM 634 C CA . THR A 1 84 ? 11.910 -12.678 2.633 1.00 93.75 84 THR A CA 1
ATOM 635 C C . THR A 1 84 ? 11.583 -12.939 4.099 1.00 93.75 84 THR A C 1
ATOM 637 O O . THR A 1 84 ? 10.539 -13.521 4.408 1.00 93.75 84 THR A O 1
ATOM 640 N N . PRO A 1 85 ? 12.419 -12.474 5.041 1.00 94.94 85 PRO A N 1
ATOM 641 C CA . PRO A 1 85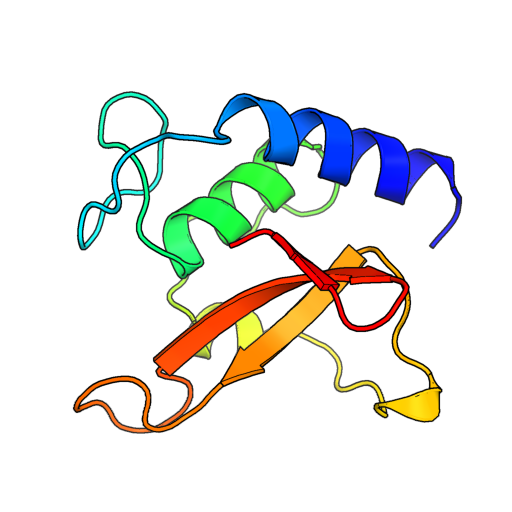 ? 12.019 -12.416 6.438 1.00 94.94 85 PRO A CA 1
ATOM 642 C C . PRO A 1 85 ? 10.893 -11.389 6.644 1.00 94.94 85 PRO A C 1
ATOM 644 O O . PRO A 1 85 ? 10.897 -10.316 6.039 1.00 94.94 85 PRO A O 1
ATOM 647 N N . GLY A 1 86 ? 9.966 -11.697 7.554 1.00 96.38 86 GLY A N 1
ATOM 648 C CA . GLY A 1 86 ? 8.920 -10.770 7.995 1.00 96.38 86 GLY A CA 1
ATOM 649 C C . GLY A 1 86 ? 7.773 -10.583 6.999 1.00 96.38 86 GLY A C 1
ATOM 650 O O . GLY A 1 86 ? 7.363 -11.518 6.310 1.00 96.38 86 GLY A O 1
ATOM 651 N N . VAL A 1 87 ? 7.212 -9.372 6.984 1.00 97.81 87 VAL A N 1
ATOM 652 C CA . VAL A 1 87 ?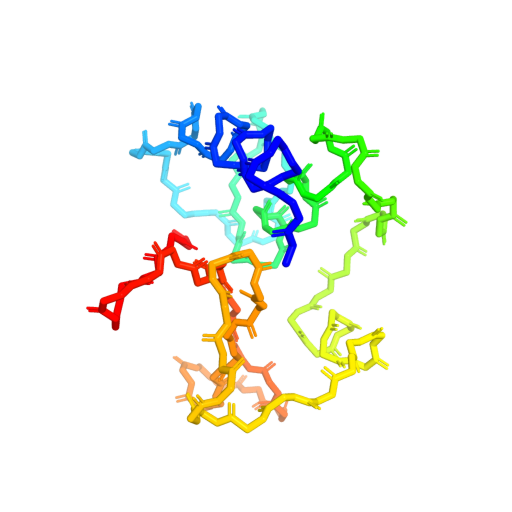 6.102 -8.986 6.107 1.00 97.81 87 VAL A CA 1
ATOM 653 C C . VAL A 1 87 ? 6.576 -8.927 4.661 1.00 97.81 87 VAL A C 1
ATOM 655 O O . VAL A 1 87 ? 7.477 -8.163 4.317 1.00 97.81 87 VAL A O 1
ATOM 658 N N . SER A 1 88 ? 5.910 -9.703 3.814 1.00 97.81 88 SER A N 1
ATOM 659 C CA . SER A 1 88 ? 6.228 -9.875 2.400 1.00 97.81 88 SER A CA 1
ATOM 660 C C . SER A 1 88 ? 5.175 -9.262 1.474 1.00 97.81 88 SER A C 1
ATOM 662 O O . SER A 1 88 ? 5.400 -9.158 0.282 1.00 97.81 88 SER A O 1
ATOM 664 N N . HIS A 1 89 ? 4.007 -8.844 1.961 1.00 98.31 89 HIS A N 1
ATOM 665 C CA . HIS A 1 89 ? 3.035 -8.142 1.113 1.00 98.31 89 HIS A CA 1
ATOM 666 C C . HIS A 1 89 ? 2.166 -7.200 1.927 1.00 98.31 89 HIS A C 1
ATOM 668 O O . HIS A 1 89 ? 1.982 -7.401 3.130 1.00 98.31 89 HIS A O 1
ATOM 674 N N . VAL A 1 90 ? 1.617 -6.189 1.261 1.00 98.50 90 VAL A N 1
ATOM 675 C CA . VAL A 1 90 ? 0.704 -5.217 1.857 1.00 98.50 90 VAL A CA 1
ATOM 676 C C . VAL A 1 90 ? -0.362 -4.796 0.848 1.00 98.50 90 VAL A C 1
ATOM 678 O O . VAL A 1 90 ? -0.081 -4.717 -0.345 1.00 98.50 90 VAL A O 1
ATOM 681 N N . GLY A 1 91 ? -1.569 -4.523 1.336 1.00 98.12 91 GLY A N 1
ATOM 682 C CA . GLY A 1 91 ? -2.664 -3.916 0.580 1.00 98.12 91 GLY A CA 1
ATOM 683 C C . GLY A 1 91 ? -3.523 -3.018 1.471 1.00 98.12 91 GLY A C 1
ATOM 684 O O . GLY A 1 91 ? -3.371 -3.020 2.694 1.00 98.12 91 GLY A O 1
ATOM 685 N N . ILE A 1 92 ? -4.431 -2.257 0.863 1.00 97.94 92 ILE A N 1
ATOM 686 C CA . ILE A 1 92 ? -5.398 -1.400 1.563 1.00 97.94 92 ILE A CA 1
ATOM 687 C C . ILE A 1 92 ? -6.726 -2.153 1.651 1.00 97.94 92 ILE A C 1
ATOM 689 O O . ILE A 1 92 ? -7.279 -2.562 0.629 1.00 97.94 92 ILE A O 1
ATOM 693 N N . TYR A 1 93 ? -7.245 -2.348 2.862 1.00 97.19 93 TYR A N 1
ATOM 694 C CA . TYR A 1 93 ? -8.553 -2.957 3.082 1.00 97.19 93 TYR A CA 1
ATOM 695 C C . TYR A 1 93 ? -9.657 -2.032 2.574 1.00 97.19 93 TYR A C 1
ATOM 697 O O . TYR A 1 93 ? -9.664 -0.846 2.897 1.00 97.19 93 TYR A O 1
ATOM 705 N N . VAL A 1 94 ? -10.614 -2.567 1.815 1.00 95.62 94 VAL A N 1
ATOM 706 C CA . VAL A 1 94 ? -11.739 -1.782 1.269 1.00 95.62 94 VAL A CA 1
ATOM 707 C C . VAL A 1 94 ? -13.104 -2.254 1.777 1.00 95.62 94 VAL A C 1
ATOM 709 O O . VAL A 1 94 ? -14.129 -1.755 1.330 1.00 95.62 94 VAL A O 1
ATOM 712 N N . GLY A 1 95 ? -13.123 -3.168 2.754 1.00 92.38 95 GLY A N 1
ATOM 713 C CA . GLY A 1 95 ? -14.348 -3.774 3.282 1.00 92.38 95 GLY A CA 1
ATOM 714 C C . GLY A 1 95 ? -14.632 -5.152 2.685 1.00 92.38 95 GLY A C 1
ATOM 715 O O . GLY A 1 95 ? -13.957 -5.591 1.760 1.00 92.38 95 GLY A O 1
ATOM 716 N N . ASP A 1 96 ? -15.599 -5.863 3.269 1.00 91.19 96 ASP A N 1
ATOM 717 C CA . ASP A 1 96 ? -16.130 -7.145 2.773 1.00 91.19 96 ASP A CA 1
ATOM 718 C C . ASP A 1 96 ? -15.083 -8.226 2.445 1.00 91.19 96 ASP A C 1
ATOM 720 O O . ASP A 1 96 ? -15.268 -9.069 1.569 1.00 91.19 96 ASP A O 1
ATOM 724 N N . GLY A 1 97 ? -13.961 -8.227 3.169 1.00 89.94 97 GLY A N 1
ATOM 725 C CA . GLY A 1 97 ? -12.858 -9.162 2.922 1.00 89.94 97 GLY A CA 1
ATOM 726 C C . GLY A 1 97 ? -12.056 -8.884 1.644 1.00 89.94 97 GLY A C 1
ATOM 727 O O . GLY A 1 97 ? -11.251 -9.726 1.250 1.00 89.94 97 GLY A O 1
ATOM 728 N N . VAL A 1 98 ? -12.247 -7.722 1.017 1.00 94.31 98 VAL A N 1
ATOM 729 C CA . VAL A 1 98 ? -11.570 -7.288 -0.209 1.00 94.31 98 VAL A CA 1
ATOM 730 C C . VAL A 1 98 ? -10.472 -6.277 0.121 1.00 94.31 98 VAL A C 1
ATOM 732 O O . VAL A 1 98 ? -10.589 -5.468 1.044 1.00 94.31 98 VAL A O 1
ATOM 735 N N . MET A 1 99 ? -9.392 -6.307 -0.657 1.00 96.88 99 MET A N 1
ATOM 736 C CA . MET A 1 99 ? -8.326 -5.309 -0.612 1.00 96.88 99 MET A CA 1
ATOM 737 C C . MET A 1 99 ? -7.947 -4.851 -2.018 1.00 96.88 99 MET A C 1
ATOM 739 O O . MET A 1 99 ? -8.091 -5.611 -2.976 1.00 96.88 99 MET A O 1
ATOM 743 N N . ILE A 1 100 ? -7.404 -3.641 -2.111 1.00 97.81 100 ILE A N 1
ATOM 744 C CA . ILE A 1 100 ? -6.710 -3.128 -3.296 1.00 97.81 100 ILE A CA 1
ATOM 745 C C . ILE A 1 100 ? -5.196 -3.167 -3.045 1.00 97.81 100 ILE A C 1
ATOM 747 O O . ILE A 1 100 ? -4.745 -2.808 -1.951 1.00 97.81 100 ILE A O 1
ATOM 751 N N . HIS A 1 101 ? -4.419 -3.669 -4.010 1.00 95.12 101 HIS A N 1
ATOM 752 C CA . HIS A 1 101 ? -2.981 -3.914 -3.864 1.00 95.12 101 HIS A CA 1
ATOM 753 C C . HIS A 1 101 ? -2.255 -4.054 -5.208 1.00 95.12 101 HIS A C 1
ATOM 755 O O . HIS A 1 101 ? -2.954 -4.228 -6.231 1.00 95.12 101 HIS A O 1
#